Protein AF-A0A950G5H7-F1 (afdb_monomer_lite)

pLDDT: mean 87.02, std 11.78, range [44.0, 97.94]

Sequence (160 aa):
MAGIGFVLRRLSRQDT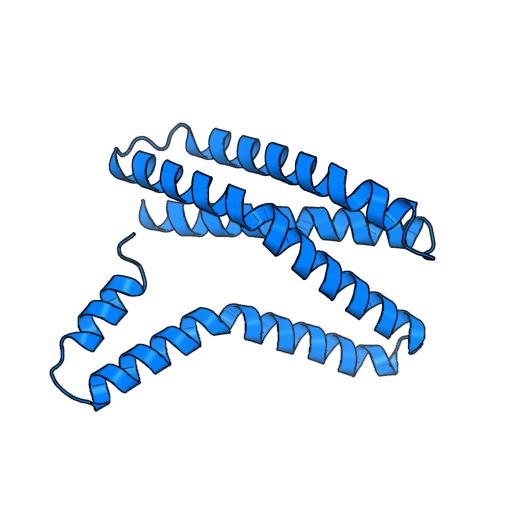LTAGLRAYAHGAIVSSGPWLFTIMSLGTIDLFGRAILDPQELRRFLVVVMYNFAFSLVASGPIVMVITRRLADKIYAKDVAEAPGMFIGSLLLLFTIESALGIPFYGFMTDMQPTERLVAFVGFLIVGGIWVAASFISALKSFG

Secondary structure (DSSP, 8-state):
---HHHHHHHHTTSSSHHHHHHHHHHHHHHHHHHHHHHHHHHHHHHHHHTTTS-HHHHHHHHHHHHHHHHHHHHHHHHHHHHHHHHHHHHHHTT--TTHHHHHHHHHHHHHHHHHHHHHHHHHHS----HHHHHHHHHHHHHHHHHHHHHHHHHHHTTT-

Foldseek 3Di:
DCDLVVV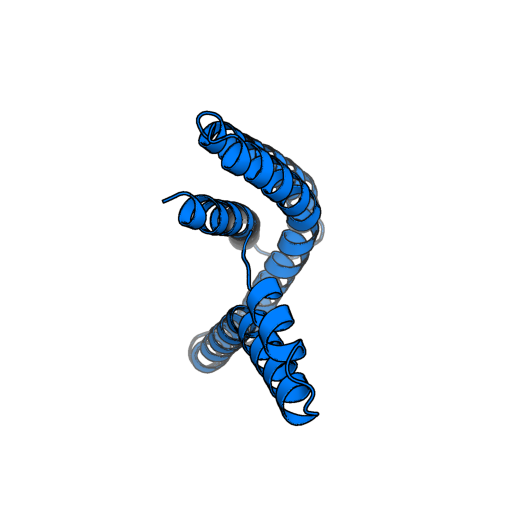LVVLVPPPDPVSPVVSVVVVCCVVCVVVVVVVVVLVVCVVVVVVPDDPVVNVVVSVLLVVLLVVLCVLLVVLLVVLLVVCLVCLVVVNCVCVVVSLVVSLVSSLVSLCVVLCCCLVPVDPDDPVVSVVSSVSSSVSNSCSSVVSSCVSVVVSD

Structure (mmCIF, N/CA/C/O backbone):
data_AF-A0A950G5H7-F1
#
_entry.id   AF-A0A950G5H7-F1
#
loop_
_atom_site.group_PDB
_atom_site.id
_atom_site.type_symbol
_atom_site.label_atom_id
_atom_site.label_alt_id
_atom_site.label_comp_id
_atom_site.label_asym_id
_atom_site.label_entity_id
_atom_site.label_seq_id
_atom_site.pdbx_PDB_ins_code
_atom_site.Cartn_x
_atom_site.Cartn_y
_atom_site.Cartn_z
_atom_site.occupancy
_atom_site.B_iso_or_equiv
_atom_site.auth_seq_id
_atom_site.auth_comp_id
_atom_site.auth_asym_id
_atom_site.auth_atom_id
_atom_site.pdbx_PDB_model_num
ATOM 1 N N . MET A 1 1 ? -10.681 -0.752 20.080 1.00 47.34 1 MET A N 1
ATOM 2 C CA . MET A 1 1 ? -9.199 -0.755 20.029 1.00 47.34 1 MET A CA 1
ATOM 3 C C . MET A 1 1 ? -8.596 -0.682 21.434 1.00 47.34 1 MET A C 1
ATOM 5 O O . MET A 1 1 ? -8.144 0.375 21.861 1.00 47.34 1 MET A O 1
ATOM 9 N N . ALA A 1 2 ? -8.518 -1.809 22.145 1.00 44.00 2 ALA A N 1
ATOM 10 C CA . ALA A 1 2 ? -7.530 -1.957 23.216 1.00 44.00 2 ALA A CA 1
ATOM 11 C C . ALA A 1 2 ? -6.173 -2.299 22.568 1.00 44.00 2 ALA A C 1
ATOM 13 O O . ALA A 1 2 ? -5.699 -3.425 22.633 1.00 44.00 2 ALA A O 1
ATOM 14 N N . GLY A 1 3 ? -5.630 -1.353 21.795 1.00 54.75 3 GLY A N 1
ATOM 15 C CA . GLY A 1 3 ? -4.387 -1.533 21.041 1.00 54.75 3 GLY A CA 1
ATOM 16 C C . GLY A 1 3 ? -3.140 -1.270 21.885 1.00 54.75 3 GLY A C 1
ATOM 17 O O . GLY A 1 3 ? -3.225 -1.018 23.085 1.00 54.75 3 GLY A O 1
ATOM 18 N N . ILE A 1 4 ? -1.983 -1.246 21.218 1.00 58.25 4 ILE A N 1
ATOM 19 C CA . ILE A 1 4 ? -0.635 -0.963 21.753 1.00 58.25 4 ILE A CA 1
ATOM 20 C C . ILE A 1 4 ? -0.634 0.239 22.721 1.00 58.25 4 ILE A C 1
ATOM 22 O O . ILE A 1 4 ? 0.077 0.228 23.719 1.00 58.25 4 ILE A O 1
ATOM 26 N N . GLY A 1 5 ? -1.500 1.236 22.493 1.00 60.12 5 GLY A N 1
ATOM 27 C CA . GLY A 1 5 ? -1.713 2.380 23.386 1.00 60.12 5 GLY A CA 1
ATOM 28 C C . GLY A 1 5 ? -2.112 2.019 24.825 1.00 60.12 5 GLY A C 1
ATOM 29 O O . GLY A 1 5 ? -1.677 2.696 25.747 1.00 60.12 5 GLY A O 1
ATOM 30 N N . PHE A 1 6 ? -2.862 0.936 25.060 1.00 60.59 6 PHE A N 1
ATOM 31 C CA . PHE A 1 6 ? -3.154 0.434 26.412 1.00 60.59 6 PHE A CA 1
ATOM 32 C C . PHE A 1 6 ? -1.920 -0.184 27.078 1.00 60.59 6 PHE A C 1
ATOM 34 O O . PHE A 1 6 ? -1.707 0.018 28.272 1.00 60.59 6 PHE A O 1
ATOM 41 N N . VAL A 1 7 ? -1.091 -0.901 26.314 1.00 64.44 7 VAL A N 1
ATOM 42 C CA . VAL A 1 7 ? 0.167 -1.492 26.800 1.00 64.44 7 VAL A CA 1
ATOM 43 C C . VAL A 1 7 ? 1.185 -0.392 27.105 1.00 64.44 7 VAL A C 1
ATOM 45 O O . VAL A 1 7 ? 1.769 -0.387 28.185 1.00 64.44 7 VAL A O 1
ATOM 48 N N . LEU A 1 8 ? 1.309 0.601 26.220 1.00 60.38 8 LEU A N 1
ATOM 49 C CA . LEU A 1 8 ? 2.118 1.805 26.421 1.00 60.38 8 LEU A CA 1
ATOM 50 C C . LEU A 1 8 ? 1.637 2.609 27.632 1.00 60.38 8 LEU A C 1
ATOM 52 O O . LEU A 1 8 ? 2.446 2.984 28.475 1.00 60.38 8 LEU A O 1
ATOM 56 N N . ARG A 1 9 ? 0.321 2.808 27.782 1.00 63.84 9 ARG A N 1
ATOM 57 C CA . ARG A 1 9 ? -0.269 3.508 28.934 1.00 63.84 9 ARG A CA 1
ATOM 58 C C . ARG A 1 9 ? -0.082 2.740 30.243 1.00 63.84 9 ARG A C 1
ATOM 60 O O . ARG A 1 9 ? 0.056 3.371 31.284 1.00 63.84 9 ARG A O 1
ATOM 67 N N . ARG A 1 10 ? -0.060 1.402 30.210 1.00 65.19 10 ARG A N 1
ATOM 68 C CA . ARG A 1 10 ? 0.215 0.545 31.377 1.00 65.19 10 ARG A CA 1
ATOM 69 C C . ARG A 1 10 ? 1.696 0.563 31.766 1.00 65.19 10 ARG A C 1
ATOM 71 O O . ARG A 1 10 ? 1.986 0.657 32.952 1.00 65.19 10 ARG A O 1
ATOM 78 N N . LEU A 1 11 ? 2.609 0.510 30.793 1.00 61.47 11 LEU A N 1
ATOM 79 C CA . LEU A 1 11 ? 4.059 0.615 31.012 1.00 61.47 11 LEU A CA 1
ATOM 80 C C . LEU A 1 11 ? 4.450 2.014 31.508 1.00 61.47 11 LEU A C 1
ATOM 82 O O . LEU A 1 11 ? 5.174 2.129 32.486 1.00 61.47 11 LEU A O 1
ATOM 86 N N . SER A 1 12 ? 3.894 3.073 30.917 1.00 59.28 12 SER A N 1
ATOM 87 C CA . SER A 1 12 ? 4.137 4.465 31.328 1.00 59.28 12 SER A CA 1
ATOM 88 C C . SER A 1 12 ? 3.575 4.816 32.711 1.00 59.28 12 SER A C 1
ATOM 90 O O . SER A 1 12 ? 3.890 5.879 33.233 1.00 59.28 12 SER A O 1
ATOM 92 N N . ARG A 1 13 ? 2.716 3.968 33.290 1.00 63.59 13 ARG A N 1
ATOM 93 C CA . ARG A 1 13 ? 2.110 4.175 34.614 1.00 63.59 13 ARG A CA 1
ATOM 94 C C . ARG A 1 13 ? 2.987 3.693 35.772 1.00 63.59 13 ARG A C 1
ATOM 96 O O . ARG A 1 13 ? 2.576 3.815 36.919 1.00 63.59 13 ARG A O 1
ATOM 103 N N . GLN A 1 14 ? 4.133 3.084 35.479 1.00 63.88 14 GLN A N 1
ATOM 104 C CA . GLN A 1 14 ? 5.135 2.751 36.484 1.00 63.88 14 GLN A CA 1
ATOM 105 C C . GLN A 1 14 ? 6.034 3.982 36.664 1.00 63.88 14 GLN A C 1
ATOM 107 O O . GLN A 1 14 ? 6.675 4.396 35.701 1.00 63.88 14 GLN A O 1
ATOM 112 N N . ASP A 1 15 ? 6.091 4.548 37.874 1.00 62.12 15 ASP A N 1
ATOM 113 C CA . ASP A 1 15 ? 6.860 5.759 38.231 1.00 62.12 15 ASP A CA 1
ATOM 114 C C . ASP A 1 15 ? 8.385 5.521 38.250 1.00 62.12 15 ASP A C 1
ATOM 116 O O . ASP A 1 15 ? 9.089 5.811 39.214 1.00 62.12 15 ASP A O 1
ATOM 120 N N . THR A 1 16 ? 8.926 4.938 37.179 1.00 73.94 16 THR A N 1
ATOM 121 C CA . THR A 1 16 ? 10.361 4.700 37.007 1.00 73.94 16 THR A CA 1
ATOM 122 C C . THR A 1 16 ? 10.800 5.143 35.615 1.00 73.94 16 THR A C 1
ATOM 124 O O . THR A 1 16 ? 10.151 4.844 34.612 1.00 73.94 16 THR A O 1
ATOM 127 N N . LEU A 1 17 ? 11.950 5.819 35.534 1.00 70.19 17 LEU A N 1
ATOM 128 C CA . LEU A 1 17 ? 12.589 6.205 34.265 1.00 70.19 17 LEU A CA 1
ATOM 129 C C . LEU A 1 17 ? 12.771 5.005 33.315 1.00 70.19 17 LEU A C 1
ATOM 131 O O . LEU A 1 17 ? 12.628 5.128 32.098 1.00 70.19 17 LEU A O 1
ATOM 135 N N . THR A 1 18 ? 13.024 3.819 33.872 1.00 76.75 18 THR A N 1
ATOM 136 C CA . THR A 1 18 ? 13.178 2.563 33.127 1.00 76.75 18 THR A CA 1
ATOM 137 C C . THR A 1 18 ? 11.875 2.076 32.495 1.00 76.75 18 THR A C 1
ATOM 139 O O . THR A 1 18 ? 11.913 1.467 31.425 1.00 76.75 18 THR A O 1
ATOM 142 N N . ALA A 1 19 ? 10.718 2.358 33.095 1.00 69.06 19 ALA A N 1
ATOM 143 C CA . ALA A 1 19 ? 9.428 1.989 32.528 1.00 69.06 19 ALA A CA 1
ATOM 144 C C . ALA A 1 19 ? 9.037 2.861 31.328 1.00 69.06 19 ALA A C 1
ATOM 146 O O . ALA A 1 19 ? 8.530 2.337 30.333 1.00 69.06 19 ALA A O 1
ATOM 147 N N . GLY A 1 20 ? 9.368 4.156 31.370 1.00 69.88 20 GLY A N 1
ATOM 148 C CA . GLY A 1 20 ? 9.268 5.039 30.206 1.00 69.88 20 GLY A CA 1
ATOM 149 C C . GLY A 1 20 ? 10.128 4.539 29.041 1.00 69.88 20 GLY A C 1
ATOM 150 O O . GLY A 1 20 ? 9.635 4.386 27.924 1.00 69.88 20 GLY A O 1
ATOM 151 N N . LEU A 1 21 ? 11.388 4.180 29.311 1.00 78.00 21 LEU A N 1
ATOM 152 C CA . LEU A 1 21 ? 12.311 3.668 28.291 1.00 78.00 21 LEU A CA 1
ATOM 153 C C . LEU A 1 21 ? 11.825 2.345 27.666 1.00 78.00 21 LEU A C 1
ATOM 155 O O . LEU A 1 21 ? 11.874 2.172 26.449 1.00 78.00 21 LEU A O 1
ATOM 159 N N . ARG A 1 22 ? 11.289 1.429 28.485 1.00 76.00 22 ARG A N 1
ATOM 160 C CA . ARG A 1 22 ? 10.691 0.163 28.021 1.00 76.00 22 ARG A CA 1
ATOM 161 C C . ARG A 1 22 ? 9.441 0.381 27.173 1.00 76.00 22 ARG A C 1
ATOM 163 O O . ARG A 1 22 ? 9.265 -0.322 26.181 1.00 76.00 22 ARG A O 1
ATOM 170 N N . ALA A 1 23 ? 8.592 1.347 27.532 1.00 74.31 23 ALA A N 1
ATOM 171 C CA . ALA A 1 23 ? 7.425 1.711 26.732 1.00 74.31 23 ALA A CA 1
ATOM 172 C C . ALA A 1 23 ? 7.846 2.221 25.344 1.00 74.31 23 ALA A C 1
ATOM 174 O O . ALA A 1 23 ? 7.342 1.728 24.337 1.00 74.31 23 ALA A O 1
ATOM 175 N N . TYR A 1 24 ? 8.821 3.133 25.280 1.00 77.19 24 TYR A N 1
ATOM 176 C CA . TYR A 1 24 ? 9.354 3.640 24.012 1.00 77.19 24 TYR A CA 1
ATOM 177 C C . TYR A 1 24 ? 9.991 2.542 23.159 1.00 77.19 24 TYR A C 1
ATOM 179 O O . TYR A 1 24 ? 9.683 2.449 21.973 1.00 77.19 24 TYR A O 1
ATOM 187 N N . ALA A 1 25 ? 10.819 1.676 23.750 1.00 79.88 25 ALA A N 1
ATOM 188 C CA . ALA A 1 25 ? 11.442 0.566 23.033 1.00 79.88 25 ALA A CA 1
ATOM 189 C C . ALA A 1 25 ? 10.397 -0.403 22.450 1.00 79.88 25 ALA A C 1
ATOM 191 O O . ALA A 1 25 ? 10.476 -0.769 21.278 1.00 79.88 25 ALA A O 1
ATOM 192 N N . HIS A 1 26 ? 9.369 -0.765 23.227 1.00 77.44 26 HIS A N 1
ATOM 193 C CA . HIS A 1 26 ? 8.265 -1.585 22.723 1.00 77.44 26 HIS A CA 1
ATOM 194 C C . HIS A 1 26 ? 7.479 -0.890 21.608 1.00 77.44 26 HIS A C 1
ATOM 196 O O . HIS A 1 26 ? 7.161 -1.527 20.605 1.00 77.44 26 HIS A O 1
ATOM 202 N N . GLY A 1 27 ? 7.185 0.404 21.757 1.00 75.62 27 GLY A N 1
ATOM 203 C CA . GLY A 1 27 ? 6.519 1.194 20.723 1.00 75.62 27 GLY A CA 1
ATOM 204 C C . GLY A 1 27 ? 7.319 1.222 19.421 1.00 75.62 27 GLY A C 1
ATOM 205 O O . GLY A 1 27 ? 6.753 0.965 18.363 1.00 75.62 27 GLY A O 1
ATOM 206 N N . ALA A 1 28 ? 8.632 1.447 19.516 1.00 76.19 28 ALA A N 1
ATOM 207 C CA . ALA A 1 28 ? 9.540 1.493 18.377 1.00 76.19 28 ALA A CA 1
ATOM 208 C C . ALA A 1 28 ? 9.643 0.145 17.650 1.00 76.19 28 ALA A C 1
ATOM 210 O O . ALA A 1 28 ? 9.587 0.115 16.426 1.00 76.19 28 ALA A O 1
ATOM 211 N N . ILE A 1 29 ? 9.748 -0.976 18.371 1.00 80.62 29 ILE A N 1
ATOM 212 C CA . ILE A 1 29 ? 9.827 -2.309 17.748 1.00 80.62 29 ILE A CA 1
ATOM 213 C C . ILE A 1 29 ? 8.520 -2.650 17.026 1.00 80.62 29 ILE A C 1
ATOM 215 O O . ILE A 1 29 ? 8.544 -3.124 15.892 1.00 80.62 29 ILE A O 1
ATOM 219 N N . VAL A 1 30 ? 7.373 -2.386 17.657 1.00 76.56 30 VAL A N 1
ATOM 220 C CA . VAL A 1 30 ? 6.065 -2.704 17.068 1.00 76.56 30 VAL A CA 1
ATOM 221 C C . VAL A 1 30 ? 5.763 -1.811 15.861 1.00 76.56 30 VAL A C 1
ATOM 223 O O . VAL A 1 30 ? 5.221 -2.304 14.874 1.00 76.56 30 VAL A O 1
ATOM 226 N N . SER A 1 31 ? 6.131 -0.525 15.901 1.00 75.31 31 SER A N 1
ATOM 227 C CA . SER A 1 31 ? 5.934 0.384 14.765 1.00 75.31 31 SER A CA 1
ATOM 228 C C . SER A 1 31 ? 6.920 0.132 13.622 1.00 75.31 31 SER A C 1
ATOM 230 O O . SER A 1 31 ? 6.533 0.223 12.460 1.00 75.31 31 SER A O 1
ATOM 232 N N . SER A 1 32 ? 8.175 -0.209 13.932 1.00 78.50 32 SER A N 1
ATOM 233 C CA . SER A 1 32 ? 9.243 -0.390 12.936 1.00 78.50 32 SER A CA 1
ATOM 234 C C . SER A 1 32 ? 9.270 -1.791 12.330 1.00 78.50 32 SER A C 1
ATOM 236 O O . SER A 1 32 ? 9.869 -1.976 11.275 1.00 78.50 32 SER A O 1
ATOM 238 N N . GLY A 1 33 ? 8.627 -2.776 12.966 1.00 77.94 33 GLY A N 1
ATOM 239 C CA . GLY A 1 33 ? 8.632 -4.177 12.538 1.00 77.94 33 GLY A CA 1
ATOM 240 C C . GLY A 1 33 ? 8.284 -4.372 11.057 1.00 77.94 33 GLY A C 1
ATOM 241 O O . GLY A 1 33 ? 9.117 -4.905 10.324 1.00 77.94 33 GLY A O 1
ATOM 242 N N . PRO A 1 34 ? 7.119 -3.901 10.572 1.00 79.31 34 PRO A N 1
ATOM 243 C CA . PRO A 1 34 ? 6.751 -4.027 9.160 1.00 79.31 34 PRO A CA 1
ATOM 244 C C . PRO A 1 34 ? 7.765 -3.372 8.211 1.00 79.31 34 PRO A C 1
ATOM 246 O O . PRO A 1 34 ? 8.107 -3.942 7.178 1.00 79.31 34 PRO A O 1
ATOM 249 N N . TRP A 1 35 ? 8.305 -2.209 8.588 1.00 81.19 35 TRP A N 1
ATOM 250 C CA . TRP A 1 35 ? 9.292 -1.481 7.786 1.00 81.19 35 TRP A CA 1
ATOM 251 C C . TRP A 1 35 ? 10.639 -2.200 7.716 1.00 81.19 35 TRP A C 1
ATOM 253 O O . TRP A 1 35 ? 11.273 -2.205 6.662 1.00 81.19 35 TRP A O 1
ATOM 263 N N . LEU A 1 36 ? 11.055 -2.857 8.802 1.00 83.81 36 LEU A N 1
ATOM 264 C CA . LEU A 1 36 ? 12.272 -3.662 8.822 1.00 83.81 36 LEU A CA 1
ATOM 265 C C . LEU A 1 36 ? 12.168 -4.837 7.844 1.00 83.81 36 LEU A C 1
ATOM 267 O O . LEU A 1 36 ? 13.110 -5.086 7.097 1.00 83.81 36 LEU A O 1
ATOM 271 N N . PHE A 1 37 ? 11.014 -5.511 7.782 1.00 85.62 37 PHE A N 1
ATOM 272 C CA . PHE A 1 37 ? 10.781 -6.562 6.788 1.00 85.62 37 PHE A CA 1
ATOM 273 C C . PHE A 1 37 ? 10.862 -6.035 5.353 1.00 85.62 37 PHE A C 1
ATOM 275 O O . PHE A 1 37 ? 11.455 -6.705 4.507 1.00 85.62 37 PHE A O 1
ATOM 282 N N . THR A 1 38 ? 10.351 -4.834 5.074 1.00 86.88 38 THR A N 1
ATOM 283 C CA . THR A 1 38 ? 10.493 -4.202 3.753 1.00 86.88 38 THR A CA 1
ATOM 284 C C . THR A 1 38 ? 11.958 -3.933 3.412 1.00 86.88 38 THR A C 1
ATOM 286 O O . THR A 1 38 ? 12.401 -4.291 2.322 1.00 86.88 38 THR A O 1
ATOM 289 N N . ILE A 1 39 ? 12.734 -3.368 4.344 1.00 89.06 39 ILE A N 1
ATOM 290 C CA . ILE A 1 39 ? 14.168 -3.099 4.146 1.00 89.06 39 ILE A CA 1
ATOM 291 C C . ILE A 1 39 ? 14.933 -4.403 3.903 1.00 89.06 39 ILE A C 1
ATOM 293 O O . ILE A 1 39 ? 15.716 -4.481 2.961 1.00 89.06 39 ILE A O 1
ATOM 297 N N . MET A 1 40 ? 14.684 -5.440 4.707 1.00 92.44 40 MET A N 1
ATOM 298 C CA . MET A 1 40 ? 15.315 -6.748 4.514 1.00 92.44 40 MET A CA 1
ATOM 299 C C . MET A 1 40 ? 14.932 -7.372 3.169 1.00 92.44 40 MET A C 1
ATOM 301 O O . MET A 1 40 ? 15.794 -7.924 2.490 1.00 92.44 40 MET A O 1
ATOM 305 N N . SER A 1 41 ? 13.667 -7.258 2.758 1.00 90.56 41 SER A N 1
ATOM 306 C CA . SER A 1 41 ? 13.189 -7.794 1.478 1.00 90.56 41 SER A CA 1
ATOM 307 C C . SER A 1 41 ? 13.862 -7.090 0.301 1.00 90.56 41 SER A C 1
ATOM 309 O O . SER A 1 41 ? 14.428 -7.751 -0.565 1.00 90.56 41 SER A O 1
ATOM 311 N N . LEU A 1 42 ? 13.877 -5.753 0.298 1.00 91.81 42 LEU A N 1
ATOM 312 C CA . LEU A 1 42 ? 14.533 -4.964 -0.747 1.00 91.81 42 LEU A CA 1
ATOM 313 C C . LEU A 1 42 ? 16.051 -5.167 -0.759 1.00 91.81 42 LEU A C 1
ATOM 315 O O . LEU A 1 42 ? 16.630 -5.298 -1.831 1.00 91.81 42 LEU A O 1
ATOM 319 N N . GLY A 1 43 ? 16.690 -5.252 0.411 1.00 93.12 43 GLY A N 1
ATOM 320 C CA . GLY A 1 43 ? 18.122 -5.533 0.522 1.00 93.12 43 GLY A CA 1
ATOM 321 C C . GLY A 1 43 ? 18.490 -6.930 0.021 1.00 93.12 43 GLY A C 1
ATOM 322 O O . GLY A 1 43 ? 19.515 -7.102 -0.629 1.00 93.12 43 GLY A O 1
ATOM 323 N N . THR A 1 44 ? 17.626 -7.920 0.255 1.00 93.12 44 THR A N 1
ATOM 324 C CA . THR A 1 44 ? 17.794 -9.278 -0.283 1.00 93.12 44 THR A CA 1
ATOM 325 C C . THR A 1 44 ? 17.658 -9.275 -1.805 1.00 93.12 44 THR A C 1
ATOM 327 O O . THR A 1 44 ? 18.495 -9.851 -2.496 1.00 93.12 44 THR A O 1
ATOM 330 N N . ILE A 1 45 ? 16.648 -8.581 -2.341 1.00 93.19 45 ILE A N 1
ATOM 331 C CA . ILE A 1 45 ? 16.467 -8.438 -3.792 1.00 93.19 45 ILE A CA 1
ATOM 332 C C . ILE A 1 45 ? 17.665 -7.723 -4.426 1.00 93.19 45 ILE A C 1
ATOM 334 O O . ILE A 1 45 ? 18.134 -8.164 -5.467 1.00 93.19 45 ILE A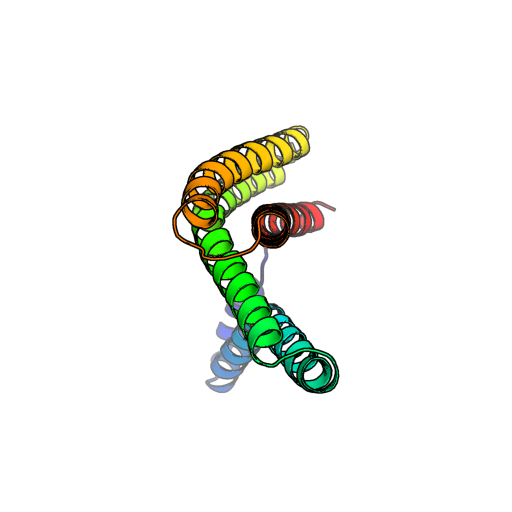 O 1
ATOM 338 N N . ASP A 1 46 ? 18.195 -6.669 -3.805 1.00 93.06 46 ASP A N 1
ATOM 339 C CA . ASP A 1 46 ? 19.399 -5.985 -4.288 1.00 93.06 46 ASP A CA 1
ATOM 340 C C . ASP A 1 46 ? 20.626 -6.913 -4.267 1.00 93.06 46 ASP A C 1
ATOM 342 O O . ASP A 1 46 ? 21.328 -7.032 -5.270 1.00 93.06 46 ASP A O 1
ATOM 346 N N . LEU A 1 47 ? 20.855 -7.636 -3.164 1.00 93.88 47 LEU A N 1
ATOM 347 C CA . LEU A 1 47 ? 22.009 -8.525 -3.012 1.00 93.88 47 LEU A CA 1
ATOM 348 C C . LEU A 1 47 ? 22.033 -9.639 -4.067 1.00 93.88 47 LEU A C 1
ATOM 350 O O . LEU A 1 47 ? 23.057 -9.846 -4.717 1.00 93.88 47 LEU A O 1
ATOM 354 N N . PHE A 1 48 ? 20.918 -10.352 -4.240 1.00 93.19 48 PHE A N 1
ATOM 355 C CA . PHE A 1 48 ? 20.826 -11.442 -5.214 1.00 93.19 48 PHE A CA 1
ATOM 356 C C . PHE A 1 48 ? 20.626 -10.928 -6.643 1.00 93.19 48 PHE A C 1
ATOM 358 O O . PHE A 1 48 ? 21.155 -11.509 -7.589 1.00 93.19 48 PHE A O 1
ATOM 365 N N . GLY A 1 49 ? 19.910 -9.816 -6.808 1.00 90.31 49 GLY A N 1
ATOM 366 C CA . GLY A 1 49 ? 19.625 -9.209 -8.104 1.00 90.31 49 GLY A CA 1
ATOM 367 C C . GLY A 1 49 ? 20.884 -8.750 -8.828 1.00 90.31 49 GLY A C 1
ATOM 368 O O . GLY A 1 49 ? 20.981 -8.947 -10.034 1.00 90.31 49 GLY A O 1
ATOM 369 N N . ARG A 1 50 ? 21.894 -8.242 -8.106 1.00 92.25 50 ARG A N 1
ATOM 370 C CA . ARG A 1 50 ? 23.190 -7.839 -8.689 1.00 92.25 50 ARG A CA 1
ATOM 371 C C . ARG A 1 50 ? 23.930 -8.969 -9.408 1.00 92.25 50 ARG A C 1
ATOM 373 O O . ARG A 1 50 ? 24.775 -8.685 -10.248 1.00 92.25 50 ARG A O 1
ATOM 380 N N . ALA A 1 51 ? 23.654 -10.227 -9.062 1.00 91.31 51 ALA A N 1
ATOM 381 C CA . ALA A 1 51 ? 24.282 -11.386 -9.692 1.00 91.31 51 ALA A CA 1
ATOM 382 C C . ALA A 1 51 ? 23.538 -11.876 -10.948 1.00 91.31 51 ALA A C 1
ATOM 384 O O . ALA A 1 51 ? 24.096 -12.668 -11.703 1.00 91.31 51 ALA A O 1
ATOM 385 N N . ILE A 1 52 ? 22.286 -11.450 -11.151 1.00 92.12 52 ILE A N 1
ATOM 386 C CA . ILE A 1 52 ? 21.376 -12.007 -12.166 1.00 92.12 52 ILE A CA 1
ATOM 387 C C . ILE A 1 52 ? 20.972 -10.952 -13.206 1.00 92.12 52 ILE A C 1
ATOM 389 O O . ILE A 1 52 ? 20.835 -11.279 -14.381 1.00 92.12 52 ILE A O 1
ATOM 393 N N . LEU A 1 53 ? 20.757 -9.708 -12.777 1.00 90.94 53 LEU A N 1
ATOM 394 C CA . LEU A 1 53 ? 20.170 -8.629 -13.573 1.00 90.94 53 LEU A CA 1
ATOM 395 C C . LEU A 1 53 ? 21.210 -7.577 -13.959 1.00 90.94 53 LEU A C 1
ATOM 397 O O . LEU A 1 53 ? 22.183 -7.353 -13.235 1.00 90.94 53 LEU A O 1
ATOM 401 N N . ASP A 1 54 ? 20.949 -6.867 -15.059 1.00 93.31 54 ASP A N 1
ATOM 402 C CA . ASP A 1 54 ? 21.718 -5.671 -15.393 1.00 93.31 54 ASP A CA 1
ATOM 403 C C . ASP A 1 54 ? 21.527 -4.589 -14.304 1.00 93.31 54 ASP A C 1
ATOM 405 O O . ASP A 1 54 ? 20.408 -4.404 -13.798 1.00 93.31 54 ASP A O 1
ATOM 409 N N . PRO A 1 55 ? 22.579 -3.833 -13.926 1.00 90.75 55 PRO A N 1
ATOM 410 C CA . PRO A 1 55 ? 22.475 -2.803 -12.895 1.00 90.75 55 PRO A CA 1
ATOM 411 C C . PRO A 1 55 ? 21.378 -1.761 -13.152 1.00 90.75 55 PRO A C 1
ATOM 413 O O . PRO A 1 55 ? 20.796 -1.241 -12.195 1.00 90.75 55 PRO A O 1
ATOM 416 N N . GLN A 1 56 ? 21.077 -1.438 -14.415 1.00 90.31 56 GLN A N 1
ATOM 417 C CA . GLN A 1 56 ? 20.024 -0.477 -14.745 1.00 90.31 56 GLN A CA 1
ATOM 418 C C . GLN A 1 56 ? 18.627 -1.053 -14.506 1.00 90.31 56 GLN A C 1
ATOM 420 O O . GLN A 1 56 ? 17.765 -0.352 -13.969 1.00 90.31 56 GLN A O 1
ATOM 425 N N . GLU A 1 57 ? 18.409 -2.322 -14.850 1.00 90.75 57 GLU A N 1
ATOM 426 C CA . GLU A 1 57 ? 17.136 -3.020 -14.639 1.00 90.75 57 GLU A CA 1
ATOM 427 C C . GLU A 1 57 ? 16.843 -3.194 -13.149 1.00 90.75 57 GLU A C 1
ATOM 429 O O . GLU A 1 57 ? 15.753 -2.850 -12.683 1.00 90.75 57 GLU A O 1
ATOM 434 N N . LEU A 1 58 ? 17.843 -3.628 -12.373 1.00 92.69 58 LEU A N 1
ATOM 435 C CA . LEU A 1 58 ? 17.717 -3.758 -10.922 1.00 92.69 58 LEU A CA 1
ATOM 436 C C . LEU A 1 58 ? 17.377 -2.412 -10.273 1.00 92.69 58 LEU A C 1
ATOM 438 O O . LEU A 1 58 ? 16.461 -2.317 -9.453 1.00 92.69 58 LEU A O 1
ATOM 442 N N . ARG A 1 59 ? 18.078 -1.341 -10.667 1.00 92.38 59 ARG A N 1
ATOM 443 C CA . ARG A 1 59 ? 17.817 0.002 -10.140 1.00 92.38 59 ARG A CA 1
ATOM 444 C C . ARG A 1 59 ? 16.415 0.483 -10.499 1.00 92.38 59 ARG A C 1
ATOM 446 O O . ARG A 1 59 ? 15.734 1.046 -9.644 1.00 92.38 59 ARG A O 1
ATOM 453 N N . ARG A 1 60 ? 15.974 0.253 -11.738 1.00 91.88 60 ARG A N 1
ATOM 454 C CA . ARG A 1 60 ? 14.626 0.604 -12.197 1.00 91.88 60 ARG A CA 1
ATOM 455 C C . ARG A 1 60 ? 13.563 -0.116 -11.372 1.00 91.88 60 ARG A C 1
ATOM 457 O O . ARG A 1 60 ? 12.641 0.539 -10.894 1.00 91.88 60 ARG A O 1
ATOM 464 N N . PHE A 1 61 ? 13.723 -1.418 -11.140 1.00 92.12 61 PHE A N 1
ATOM 465 C CA . PHE A 1 61 ? 12.815 -2.197 -10.299 1.00 92.12 61 PHE A CA 1
ATOM 466 C C . PHE A 1 61 ? 12.703 -1.614 -8.883 1.00 92.12 61 PHE A C 1
ATOM 468 O O . PHE A 1 61 ? 11.598 -1.335 -8.417 1.00 92.12 61 PHE A O 1
ATOM 475 N N . LEU A 1 62 ? 13.834 -1.362 -8.215 1.00 93.81 62 LEU A N 1
ATOM 476 C CA . LEU A 1 62 ? 13.840 -0.808 -6.855 1.00 93.81 62 LEU A CA 1
ATOM 477 C C . LEU A 1 62 ? 13.156 0.565 -6.790 1.00 93.81 62 LEU A C 1
ATOM 479 O O . LEU A 1 62 ? 12.393 0.834 -5.861 1.00 93.81 62 LEU A O 1
ATOM 483 N N . VAL A 1 63 ? 13.389 1.417 -7.792 1.00 93.19 63 VAL A N 1
ATOM 484 C CA . VAL A 1 63 ? 12.758 2.740 -7.893 1.00 93.19 63 VAL A CA 1
ATOM 485 C C . VAL A 1 63 ? 11.244 2.620 -8.078 1.00 93.19 63 VAL A C 1
ATOM 487 O O . VAL A 1 63 ? 10.499 3.300 -7.374 1.00 93.19 63 VAL A O 1
ATOM 490 N N . VAL A 1 64 ? 10.773 1.732 -8.958 1.00 94.81 64 VAL A N 1
ATOM 491 C CA . VAL A 1 64 ? 9.335 1.477 -9.158 1.00 94.81 64 VAL A CA 1
ATOM 492 C C . VAL A 1 64 ? 8.675 1.025 -7.859 1.00 94.81 64 VAL A C 1
ATOM 494 O O . VAL A 1 64 ? 7.642 1.571 -7.472 1.00 94.81 64 VAL A O 1
ATOM 497 N N . VAL A 1 65 ? 9.284 0.070 -7.150 1.00 94.12 65 VAL A N 1
ATOM 498 C CA . VAL A 1 65 ? 8.753 -0.404 -5.866 1.00 94.12 65 VAL A CA 1
ATOM 499 C C . VAL A 1 65 ? 8.697 0.742 -4.856 1.00 94.12 65 VAL A C 1
ATOM 501 O O . VAL A 1 65 ? 7.669 0.931 -4.208 1.00 94.12 65 VAL A O 1
ATOM 504 N N . MET A 1 66 ? 9.752 1.554 -4.761 1.00 93.38 66 MET A N 1
ATOM 505 C CA . MET A 1 66 ? 9.795 2.694 -3.845 1.00 93.38 66 MET A CA 1
ATOM 506 C C . MET A 1 66 ? 8.674 3.707 -4.121 1.00 93.38 66 MET A C 1
ATOM 508 O O . MET A 1 66 ? 7.974 4.105 -3.189 1.00 93.38 66 MET A O 1
ATOM 512 N N . TYR A 1 67 ? 8.460 4.092 -5.383 1.00 93.88 67 TYR A N 1
ATOM 513 C CA . TYR A 1 67 ? 7.396 5.034 -5.748 1.00 93.88 67 TYR A CA 1
ATOM 514 C C . TYR A 1 67 ? 5.995 4.443 -5.570 1.00 93.88 67 TYR A C 1
ATOM 516 O O . TYR A 1 67 ? 5.113 5.139 -5.069 1.00 93.88 67 TYR A O 1
ATOM 524 N N . ASN A 1 68 ? 5.793 3.161 -5.886 1.00 95.69 68 ASN A N 1
ATOM 525 C CA . ASN A 1 68 ? 4.524 2.480 -5.624 1.00 95.69 68 ASN A CA 1
ATOM 526 C C . ASN A 1 68 ? 4.171 2.489 -4.138 1.00 95.69 68 ASN A C 1
ATOM 528 O O . ASN A 1 68 ? 3.042 2.818 -3.771 1.00 95.69 68 ASN A O 1
ATOM 532 N N . PHE A 1 69 ? 5.133 2.177 -3.270 1.00 93.88 69 PHE A N 1
ATOM 533 C CA . PHE A 1 69 ? 4.932 2.257 -1.825 1.00 93.88 69 PHE A CA 1
ATOM 534 C C . PHE A 1 69 ? 4.642 3.690 -1.371 1.00 93.88 69 PHE A C 1
ATOM 536 O O . PHE A 1 69 ? 3.696 3.904 -0.618 1.00 93.88 69 PHE A O 1
ATOM 543 N N . ALA A 1 70 ? 5.410 4.673 -1.844 1.00 94.12 70 ALA A N 1
ATOM 544 C CA . ALA A 1 70 ? 5.238 6.066 -1.442 1.00 94.12 70 ALA A CA 1
ATOM 545 C C . ALA A 1 70 ? 3.855 6.615 -1.827 1.00 94.12 70 ALA A C 1
ATOM 547 O O . ALA A 1 70 ? 3.132 7.127 -0.970 1.00 94.12 70 ALA A O 1
ATOM 548 N N . PHE A 1 71 ? 3.455 6.475 -3.094 1.00 95.56 71 PHE A N 1
ATOM 549 C CA . PHE A 1 71 ? 2.164 6.980 -3.555 1.00 95.56 71 PHE A CA 1
ATOM 550 C C . PHE A 1 71 ? 0.990 6.226 -2.933 1.00 95.56 71 PHE A C 1
ATOM 552 O O . PHE A 1 71 ? 0.000 6.860 -2.573 1.00 95.56 71 PHE A O 1
ATOM 559 N N . SER A 1 72 ? 1.098 4.905 -2.747 1.00 96.12 72 SER A N 1
ATOM 560 C CA . SER A 1 72 ? -0.022 4.108 -2.226 1.00 96.12 72 SER A CA 1
ATOM 561 C C . SER A 1 72 ? -0.242 4.415 -0.755 1.00 96.12 72 SER A C 1
ATOM 563 O O . SER A 1 72 ? -1.381 4.513 -0.312 1.00 96.12 72 SER A O 1
ATOM 565 N N . LEU A 1 73 ? 0.828 4.656 0.008 1.00 93.38 73 LEU A N 1
ATOM 566 C CA . LEU A 1 73 ? 0.731 5.054 1.409 1.00 93.38 73 LEU A CA 1
ATOM 567 C C . LEU A 1 73 ? 0.037 6.415 1.561 1.00 93.38 73 LEU A C 1
ATOM 569 O O . LEU A 1 73 ? -0.833 6.578 2.416 1.00 93.38 73 LEU A O 1
ATOM 573 N N . VAL A 1 74 ? 0.385 7.382 0.706 1.00 95.75 74 VAL A N 1
ATOM 574 C CA . VAL A 1 74 ? -0.233 8.716 0.709 1.00 95.75 74 VAL A CA 1
ATOM 575 C C . VAL A 1 74 ? -1.697 8.653 0.264 1.00 95.75 74 VAL A C 1
ATOM 577 O O . VAL A 1 74 ? -2.555 9.238 0.924 1.00 95.75 74 VAL A O 1
ATOM 580 N N . ALA A 1 75 ? -2.001 7.924 -0.814 1.00 95.25 75 ALA A N 1
ATOM 581 C CA . ALA A 1 75 ? -3.357 7.800 -1.349 1.00 95.25 75 ALA A CA 1
ATOM 582 C C . ALA A 1 75 ? -4.290 7.026 -0.402 1.00 95.25 75 ALA A C 1
ATOM 584 O O . ALA A 1 75 ? -5.435 7.423 -0.183 1.00 95.25 75 ALA A O 1
ATOM 585 N N . SER A 1 76 ? -3.795 5.939 0.196 1.00 95.31 76 SER A N 1
ATOM 586 C CA . SER A 1 76 ? -4.582 5.082 1.089 1.00 95.31 76 SER A CA 1
ATOM 587 C C . SER A 1 76 ? -4.793 5.676 2.482 1.00 95.31 76 SER A C 1
ATOM 589 O O . SER A 1 76 ? -5.814 5.388 3.107 1.00 95.31 76 SER A O 1
ATOM 591 N N . GLY A 1 77 ? -3.888 6.534 2.967 1.00 93.56 77 GLY A N 1
ATOM 592 C CA . GLY A 1 77 ? -3.905 7.066 4.334 1.00 93.56 77 GLY A CA 1
ATOM 593 C C . GLY A 1 77 ? -5.252 7.658 4.783 1.00 93.56 77 GLY A C 1
ATOM 594 O O . GLY A 1 77 ? -5.811 7.181 5.776 1.00 93.56 77 GLY A O 1
ATOM 595 N N . PRO A 1 78 ? -5.821 8.651 4.070 1.00 94.44 78 PRO A N 1
ATOM 596 C CA . PRO A 1 78 ? -7.112 9.241 4.433 1.00 94.44 78 PRO A CA 1
ATOM 597 C C . PRO A 1 78 ? -8.262 8.223 4.436 1.00 94.44 78 PRO A C 1
ATOM 599 O O . PRO A 1 78 ? -9.099 8.231 5.338 1.00 94.44 78 PRO A O 1
ATOM 602 N N . ILE A 1 79 ? -8.280 7.313 3.458 1.00 94.31 79 ILE A N 1
ATOM 603 C CA . ILE A 1 79 ? -9.328 6.294 3.305 1.00 94.31 79 ILE A CA 1
ATOM 604 C C . ILE A 1 79 ? -9.274 5.312 4.473 1.00 94.31 79 ILE A C 1
ATOM 606 O O . ILE A 1 79 ? -10.285 5.073 5.136 1.00 94.31 79 ILE A O 1
ATOM 610 N N . VAL A 1 80 ? -8.082 4.782 4.764 1.00 93.50 80 VAL A N 1
ATOM 611 C CA . VAL A 1 80 ? -7.857 3.847 5.869 1.00 93.50 80 VAL A CA 1
ATOM 612 C C . VAL A 1 80 ? -8.213 4.505 7.204 1.00 93.50 80 VAL A C 1
ATOM 614 O O . VAL A 1 80 ? -8.843 3.874 8.054 1.00 93.50 80 VAL A O 1
ATOM 617 N N . MET A 1 81 ? -7.893 5.787 7.393 1.00 92.62 81 MET A N 1
ATOM 618 C CA . MET A 1 81 ? -8.238 6.514 8.617 1.00 92.62 81 MET A CA 1
ATOM 619 C C . MET A 1 81 ? -9.757 6.596 8.839 1.00 92.62 81 MET A C 1
ATOM 621 O O . MET A 1 81 ? -10.246 6.270 9.922 1.00 92.62 81 MET A O 1
ATOM 625 N N . VAL A 1 82 ? -10.519 6.983 7.813 1.00 93.81 82 VAL A N 1
ATOM 626 C CA . VAL A 1 82 ? -11.982 7.096 7.910 1.00 93.81 82 VAL A CA 1
ATOM 627 C C . VAL A 1 82 ? -12.629 5.722 8.087 1.00 93.81 82 VAL A C 1
ATOM 629 O O . VAL A 1 82 ? -13.501 5.549 8.945 1.00 93.81 82 VAL A O 1
ATOM 632 N N . ILE A 1 83 ? -12.197 4.723 7.313 1.00 92.31 83 ILE A N 1
ATOM 633 C CA . ILE A 1 83 ? -12.844 3.412 7.333 1.00 92.31 83 ILE A CA 1
ATOM 634 C C . ILE A 1 83 ? -12.574 2.652 8.625 1.00 92.31 83 ILE A C 1
ATOM 636 O O . ILE A 1 83 ? -13.490 2.042 9.171 1.00 92.31 83 ILE A O 1
ATOM 640 N N . THR A 1 84 ? -11.357 2.734 9.166 1.00 91.19 84 THR A N 1
ATOM 641 C CA . THR A 1 84 ? -11.022 2.090 10.442 1.00 91.19 84 THR A CA 1
ATOM 642 C C . THR A 1 84 ? -11.798 2.714 11.595 1.00 91.19 84 THR A C 1
ATOM 644 O O . THR A 1 84 ? -12.241 1.987 12.486 1.00 91.19 84 THR A O 1
ATOM 647 N N . ARG A 1 85 ? -12.047 4.033 11.558 1.00 91.81 85 ARG A N 1
ATOM 648 C CA . ARG A 1 85 ? -12.916 4.706 12.531 1.00 91.81 85 ARG A CA 1
ATOM 649 C C . ARG A 1 85 ? -14.352 4.194 12.449 1.00 91.81 85 ARG A C 1
ATOM 651 O O . ARG A 1 85 ? -14.887 3.761 13.466 1.00 91.81 85 ARG A O 1
ATOM 658 N N . ARG A 1 86 ? -14.945 4.184 11.251 1.00 91.75 86 ARG A N 1
ATOM 659 C CA . ARG A 1 86 ? -16.319 3.699 11.041 1.00 91.75 86 ARG A CA 1
ATOM 660 C C . ARG A 1 86 ? -16.463 2.220 11.405 1.00 91.75 86 ARG A C 1
ATOM 662 O O . ARG A 1 86 ? -17.449 1.828 12.022 1.00 91.75 86 ARG A O 1
ATOM 669 N N . LEU A 1 87 ? -15.473 1.404 11.053 1.00 92.12 87 LEU A N 1
ATOM 670 C CA . LEU A 1 87 ? -15.457 -0.019 11.373 1.00 92.12 87 LEU A CA 1
ATOM 671 C C . LEU A 1 87 ? -15.378 -0.238 12.888 1.00 92.12 87 LEU A C 1
ATOM 673 O O . LEU A 1 87 ? -16.086 -1.090 13.412 1.00 92.12 87 LEU A O 1
ATOM 677 N N . ALA A 1 88 ? -14.585 0.563 13.606 1.00 89.75 88 ALA A N 1
ATOM 678 C CA . ALA A 1 88 ? -14.528 0.508 15.064 1.00 89.75 88 ALA A CA 1
ATOM 679 C C . ALA A 1 88 ? -15.881 0.838 15.721 1.00 89.75 88 ALA A C 1
ATOM 681 O O . ALA A 1 88 ? -16.245 0.181 16.695 1.00 89.75 88 ALA A O 1
ATOM 682 N N . ASP A 1 89 ? -16.633 1.803 15.183 1.00 91.25 89 ASP A N 1
ATOM 683 C CA . ASP A 1 89 ? -17.968 2.150 15.692 1.00 91.25 89 ASP A CA 1
ATOM 684 C C . ASP A 1 89 ? -18.981 1.013 15.458 1.00 91.25 89 ASP A C 1
ATOM 686 O O . ASP A 1 89 ? -19.734 0.656 16.364 1.00 91.25 89 ASP A O 1
ATOM 690 N N . LYS A 1 90 ? -18.946 0.371 14.284 1.00 91.31 90 LYS A N 1
ATOM 691 C CA . LYS A 1 90 ? -19.775 -0.808 13.969 1.00 91.31 90 LYS A CA 1
ATOM 692 C C . LYS A 1 90 ? -19.422 -2.031 14.828 1.00 91.31 90 LYS A C 1
ATOM 694 O O . LYS A 1 90 ? -20.313 -2.693 15.359 1.00 91.31 90 LYS A O 1
ATOM 699 N N . ILE A 1 91 ? -18.128 -2.280 15.052 1.00 90.06 91 ILE A N 1
ATOM 700 C CA . ILE A 1 91 ? -17.632 -3.311 15.981 1.00 90.06 91 ILE A CA 1
ATOM 701 C C . ILE A 1 91 ? -18.138 -3.044 17.405 1.00 90.06 91 ILE A C 1
ATOM 703 O O . ILE A 1 91 ? -18.606 -3.967 18.070 1.00 90.06 91 ILE A O 1
ATOM 707 N N . TYR A 1 92 ? -18.084 -1.792 17.873 1.00 88.88 92 TYR A N 1
ATOM 708 C CA . TYR A 1 92 ? -18.581 -1.412 19.198 1.00 88.88 92 TYR A CA 1
ATOM 709 C C . TYR A 1 92 ? -20.093 -1.643 19.339 1.00 88.88 92 TYR A C 1
ATOM 711 O O . TYR A 1 92 ? -20.544 -2.156 20.362 1.00 88.88 92 TYR A O 1
ATOM 719 N N . ALA A 1 93 ? -20.863 -1.339 18.292 1.00 91.25 93 ALA A N 1
ATOM 720 C CA . ALA A 1 93 ? -22.299 -1.606 18.225 1.00 91.25 93 ALA A CA 1
ATOM 721 C C . ALA A 1 93 ? -22.656 -3.098 18.049 1.00 91.25 93 ALA A C 1
ATOM 723 O O . ALA A 1 93 ? -23.835 -3.441 18.065 1.00 91.25 93 ALA A O 1
ATOM 724 N N . LYS A 1 94 ? -21.661 -3.985 17.888 1.00 88.69 94 LYS A N 1
ATOM 725 C CA . LYS A 1 94 ? -21.822 -5.414 17.561 1.00 88.69 94 LYS A CA 1
ATOM 726 C C . LYS A 1 94 ? -22.619 -5.687 16.279 1.00 88.69 94 LYS A C 1
ATOM 728 O O . LYS A 1 94 ? -23.165 -6.772 16.109 1.00 88.69 94 LYS A O 1
ATOM 733 N N . ASP A 1 95 ? -22.633 -4.726 15.363 1.00 89.44 95 ASP A N 1
ATOM 734 C CA . ASP A 1 95 ? -23.293 -4.819 14.064 1.00 89.44 95 ASP A CA 1
ATOM 735 C C . ASP A 1 95 ? -22.242 -4.694 12.957 1.00 89.44 95 ASP A C 1
ATOM 737 O O . ASP A 1 95 ? -21.914 -3.604 12.496 1.00 89.44 95 ASP A O 1
ATOM 741 N N . VAL A 1 96 ? -21.665 -5.826 12.553 1.00 88.56 96 VAL A N 1
ATOM 742 C CA . VAL A 1 96 ? -20.621 -5.891 11.514 1.00 88.56 96 VAL A CA 1
ATOM 743 C C . VAL A 1 96 ? -21.140 -6.434 10.181 1.00 88.56 96 VAL A C 1
ATOM 745 O O . VAL A 1 96 ? -20.343 -6.766 9.305 1.00 88.56 96 VAL A O 1
ATOM 748 N N . ALA A 1 97 ? -22.463 -6.496 9.989 1.00 91.31 97 ALA A N 1
ATOM 749 C CA . ALA A 1 97 ? -23.071 -7.008 8.758 1.00 91.31 97 ALA A CA 1
ATOM 750 C C . ALA A 1 97 ? -22.636 -6.210 7.512 1.00 91.31 97 ALA A C 1
ATOM 752 O O . ALA A 1 97 ? -22.434 -6.774 6.439 1.00 91.31 97 ALA A O 1
ATOM 753 N N . GLU A 1 98 ? -22.416 -4.902 7.670 1.00 91.38 98 GLU A N 1
ATOM 754 C CA . GLU A 1 98 ? -21.946 -4.011 6.603 1.00 91.38 98 GLU A CA 1
ATOM 755 C C . GLU A 1 98 ? -20.428 -4.090 6.342 1.00 91.38 98 GLU A C 1
ATOM 757 O O . GLU A 1 98 ? -19.952 -3.508 5.365 1.00 91.38 98 GLU A O 1
ATOM 762 N N . ALA A 1 99 ? -19.640 -4.784 7.175 1.00 92.12 99 ALA A N 1
ATOM 763 C CA . ALA A 1 99 ? -18.177 -4.765 7.079 1.00 92.12 99 ALA A CA 1
ATOM 764 C C . ALA A 1 99 ? -17.630 -5.240 5.712 1.00 92.12 99 ALA A C 1
ATOM 766 O O . ALA A 1 99 ? -16.734 -4.577 5.184 1.00 92.12 99 ALA A O 1
ATOM 767 N N . PRO A 1 100 ? -18.165 -6.302 5.072 1.00 92.75 100 PRO A N 1
ATOM 768 C CA . PRO A 1 100 ? -17.741 -6.684 3.723 1.00 92.75 100 PRO A CA 1
ATOM 769 C C . PRO A 1 100 ? -18.050 -5.606 2.673 1.00 92.75 100 PRO A C 1
ATOM 771 O O . PRO A 1 100 ? -17.220 -5.326 1.809 1.00 92.75 100 PRO A O 1
ATOM 774 N N . GLY A 1 101 ? -19.212 -4.950 2.770 1.00 94.75 101 GLY A N 1
ATOM 775 C CA . GLY A 1 101 ? -19.587 -3.854 1.870 1.00 94.75 101 GLY A CA 1
ATOM 776 C C . GLY A 1 101 ? -18.684 -2.633 2.044 1.00 94.75 101 GLY A C 1
ATOM 777 O O . GLY A 1 101 ? -18.233 -2.040 1.067 1.00 94.75 101 GLY A O 1
ATOM 778 N N . MET A 1 102 ? -18.341 -2.309 3.292 1.00 94.94 102 MET A N 1
ATOM 779 C CA . MET A 1 102 ? -17.364 -1.273 3.627 1.00 94.94 102 MET A CA 1
ATOM 780 C C . MET A 1 102 ? -15.979 -1.574 3.041 1.00 94.94 102 MET A C 1
ATOM 782 O O . MET A 1 102 ? -15.317 -0.661 2.546 1.00 94.94 102 MET A O 1
ATOM 786 N N . PHE A 1 103 ? -15.546 -2.836 3.070 1.00 95.69 103 PHE A N 1
ATOM 787 C CA . PHE A 1 103 ? -14.272 -3.262 2.493 1.00 95.69 103 PHE A CA 1
ATOM 788 C C . PHE A 1 103 ? -14.245 -3.070 0.973 1.00 95.69 103 PHE A C 1
ATOM 790 O O . PHE A 1 103 ? -13.361 -2.385 0.459 1.00 95.69 103 PHE A O 1
ATOM 797 N N . ILE A 1 104 ? -15.251 -3.594 0.265 1.00 96.88 104 ILE A N 1
ATOM 798 C CA . ILE A 1 104 ? -15.360 -3.463 -1.196 1.00 96.88 104 ILE A CA 1
ATOM 799 C C . ILE A 1 104 ? -15.461 -1.988 -1.601 1.00 96.88 104 ILE A C 1
ATOM 801 O O . ILE A 1 104 ? -14.752 -1.550 -2.504 1.00 96.88 104 ILE A O 1
ATOM 805 N N . GLY A 1 105 ? -16.287 -1.199 -0.907 1.00 96.81 105 GLY A N 1
ATOM 806 C CA . GLY A 1 105 ? -16.417 0.235 -1.172 1.00 96.81 105 GLY A CA 1
ATOM 807 C C . GLY A 1 105 ? -15.104 0.995 -0.974 1.00 96.81 105 GLY A C 1
ATOM 808 O O . GLY A 1 105 ? -14.774 1.870 -1.772 1.00 96.81 105 GLY A O 1
ATOM 809 N N . SER A 1 106 ? -14.317 0.621 0.039 1.00 96.44 106 SER A N 1
ATOM 810 C CA . SER A 1 106 ? -13.002 1.225 0.288 1.00 96.44 106 SER A CA 1
ATOM 811 C C . SER A 1 106 ? -11.989 0.865 -0.793 1.00 96.44 106 SER A C 1
ATOM 813 O O . SER A 1 106 ? -11.236 1.735 -1.219 1.00 96.44 106 SER A O 1
ATOM 815 N N . LEU A 1 107 ? -11.990 -0.387 -1.264 1.00 97.38 107 LEU A N 1
ATOM 816 C CA . LEU A 1 107 ? -11.147 -0.814 -2.382 1.00 97.38 107 LEU A CA 1
ATOM 817 C C . LEU A 1 107 ? -11.508 -0.081 -3.673 1.00 97.38 107 LEU A C 1
ATOM 819 O O . LEU A 1 107 ? -10.619 0.427 -4.343 1.00 97.38 107 LEU A O 1
ATOM 823 N N . LEU A 1 108 ? -12.797 0.020 -4.007 1.00 97.81 108 LEU A N 1
ATOM 824 C CA . LEU A 1 108 ? -13.246 0.729 -5.209 1.00 97.81 108 LEU A CA 1
ATOM 825 C C . LEU A 1 108 ? -12.860 2.209 -5.170 1.00 97.81 108 LEU A C 1
ATOM 827 O O . LEU A 1 108 ? -12.352 2.742 -6.158 1.00 97.81 108 LEU A O 1
ATOM 831 N N . LEU A 1 109 ? -13.064 2.868 -4.025 1.00 97.56 109 LEU A N 1
ATOM 832 C CA . LEU A 1 109 ? -12.661 4.258 -3.836 1.00 97.56 109 LEU A CA 1
ATOM 833 C C . LEU A 1 109 ? -11.145 4.419 -3.988 1.00 97.56 109 LEU A C 1
ATOM 835 O O . LEU A 1 109 ? -10.694 5.299 -4.722 1.00 97.56 109 LEU A O 1
ATOM 839 N N . LEU A 1 110 ? -10.367 3.552 -3.333 1.00 97.88 110 LEU A N 1
ATOM 840 C CA . LEU A 1 110 ? -8.912 3.586 -3.406 1.00 97.88 110 LEU A CA 1
ATOM 841 C C . LEU A 1 110 ? -8.422 3.359 -4.834 1.00 97.88 110 LEU A C 1
ATOM 843 O O . LEU A 1 110 ? -7.675 4.185 -5.341 1.00 97.88 110 LEU A O 1
ATOM 847 N N . PHE A 1 111 ? -8.885 2.311 -5.512 1.00 97.94 111 PHE A N 1
ATOM 848 C CA . PHE A 1 111 ? -8.470 2.007 -6.881 1.00 97.94 111 PHE A CA 1
ATOM 849 C C . PHE A 1 111 ? -8.874 3.094 -7.869 1.00 97.94 111 PHE A C 1
ATOM 851 O O . PHE A 1 111 ? -8.160 3.315 -8.842 1.00 97.94 111 PHE A O 1
ATOM 858 N N . THR A 1 112 ? -9.971 3.812 -7.625 1.00 97.94 112 THR A N 1
ATOM 859 C CA . THR A 1 112 ? -10.339 4.977 -8.440 1.00 97.94 112 THR A CA 1
ATOM 860 C C . THR A 1 112 ? -9.313 6.099 -8.277 1.00 97.94 112 THR A C 1
ATOM 862 O O . THR A 1 112 ? -8.835 6.645 -9.270 1.00 97.94 112 THR A O 1
ATOM 865 N N . ILE A 1 113 ? -8.931 6.414 -7.037 1.00 97.12 113 ILE A N 1
ATOM 866 C CA . ILE A 1 113 ? -7.930 7.446 -6.732 1.00 97.12 113 ILE A CA 1
ATOM 867 C C . ILE A 1 113 ? -6.548 7.030 -7.247 1.00 97.12 113 ILE A C 1
ATOM 869 O O . ILE A 1 113 ? -5.875 7.810 -7.915 1.00 97.12 113 ILE A O 1
ATOM 873 N N . GLU A 1 114 ? -6.138 5.790 -7.000 1.00 97.38 114 GLU A N 1
ATOM 874 C CA . GLU A 1 114 ? -4.878 5.245 -7.496 1.00 97.38 114 GLU A CA 1
ATOM 875 C C . GLU A 1 114 ? -4.859 5.179 -9.023 1.00 97.38 114 GLU A C 1
ATOM 877 O O . GLU A 1 114 ? -3.853 5.522 -9.625 1.00 97.38 114 GLU A O 1
ATOM 882 N 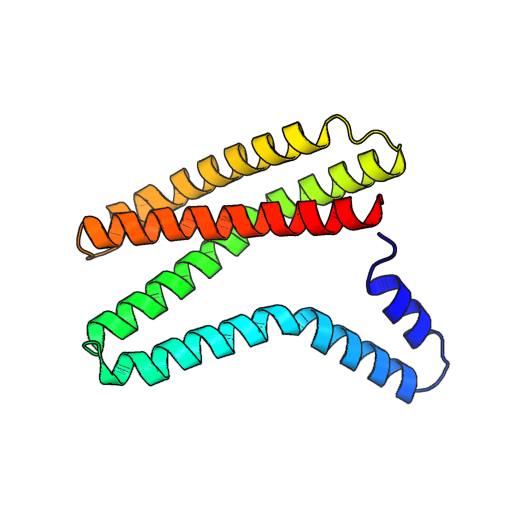N . SER A 1 115 ? -5.962 4.847 -9.691 1.00 96.75 115 SER A N 1
ATOM 883 C CA . SER A 1 115 ? -6.018 4.912 -11.157 1.00 96.75 115 SER A CA 1
ATOM 884 C C . SER A 1 115 ? -5.879 6.348 -11.660 1.00 96.75 115 SER A C 1
ATOM 886 O O . SER A 1 115 ? -5.108 6.599 -12.586 1.00 96.75 115 SER A O 1
ATOM 888 N N . ALA A 1 116 ? -6.555 7.307 -11.020 1.00 96.25 116 ALA A N 1
ATOM 889 C CA . ALA A 1 116 ? -6.460 8.722 -11.371 1.00 96.25 116 ALA A CA 1
ATOM 890 C C . ALA A 1 116 ? -5.037 9.287 -11.203 1.00 96.25 116 ALA A C 1
ATOM 892 O O . ALA A 1 116 ? -4.642 10.168 -11.961 1.00 96.25 116 ALA A O 1
ATOM 893 N N . LEU A 1 117 ? -4.257 8.769 -10.247 1.00 95.25 117 LEU A N 1
ATOM 894 C CA . LEU A 1 117 ? -2.859 9.156 -10.026 1.00 95.25 117 LEU A CA 1
ATOM 895 C C . LEU A 1 117 ? -1.874 8.350 -10.892 1.00 95.25 117 LEU A C 1
ATOM 897 O O . LEU A 1 117 ? -0.934 8.902 -11.460 1.00 95.25 117 LEU A O 1
ATOM 901 N N . GLY A 1 118 ? -2.084 7.042 -10.998 1.00 94.88 118 GLY A N 1
ATOM 902 C CA . GLY A 1 118 ? -1.164 6.089 -11.608 1.00 94.88 118 GLY A CA 1
ATOM 903 C C . GLY A 1 118 ? -1.187 6.109 -13.133 1.00 94.88 118 GLY A C 1
ATOM 904 O O . GLY A 1 118 ? -0.126 6.019 -13.745 1.00 94.88 118 GLY A O 1
ATOM 905 N N . ILE A 1 119 ? -2.358 6.288 -13.758 1.00 94.88 119 ILE A N 1
ATOM 906 C CA . ILE A 1 119 ? -2.478 6.384 -15.223 1.00 94.88 119 ILE A CA 1
ATOM 907 C C . ILE A 1 119 ? -1.648 7.549 -15.784 1.00 94.88 119 ILE A C 1
ATOM 909 O O . ILE A 1 119 ? -0.830 7.294 -16.669 1.00 94.88 119 ILE A O 1
ATOM 913 N N . PRO A 1 120 ? -1.781 8.806 -15.310 1.00 94.75 120 PRO A N 1
ATOM 914 C CA . PRO A 1 120 ? -0.967 9.894 -15.844 1.00 94.75 120 PRO A CA 1
ATOM 915 C C . PRO A 1 120 ? 0.516 9.738 -15.491 1.00 94.75 120 PRO A C 1
ATOM 917 O O . PRO A 1 120 ? 1.368 10.031 -16.328 1.00 94.75 120 PRO A O 1
ATOM 920 N N . PHE A 1 121 ? 0.835 9.229 -14.296 1.00 94.06 121 PHE A N 1
ATOM 921 C CA . PHE A 1 121 ? 2.219 9.006 -13.880 1.00 94.06 121 PHE A CA 1
ATOM 922 C C . PHE A 1 121 ? 2.933 8.004 -14.799 1.00 94.06 121 PHE A C 1
ATOM 924 O O . PHE A 1 121 ? 3.938 8.344 -15.421 1.00 94.06 121 PHE A O 1
ATOM 931 N N . TYR A 1 122 ? 2.382 6.801 -14.969 1.00 93.88 122 TYR A N 1
ATOM 932 C CA . TYR A 1 122 ? 2.976 5.777 -15.833 1.00 93.88 122 TYR A CA 1
ATOM 933 C C . TYR A 1 122 ? 2.790 6.062 -17.329 1.00 93.88 122 TYR A C 1
ATOM 935 O O . TYR A 1 122 ? 3.619 5.657 -18.143 1.00 93.88 122 TYR A O 1
ATOM 943 N N . GLY A 1 123 ? 1.733 6.779 -17.711 1.00 90.12 123 GLY A N 1
ATOM 944 C CA . GLY A 1 123 ? 1.442 7.129 -19.100 1.00 90.12 123 GLY A CA 1
ATOM 945 C C . GLY A 1 123 ? 2.391 8.177 -19.679 1.00 90.12 123 GLY A C 1
ATOM 946 O O . GLY A 1 123 ? 2.867 7.999 -20.801 1.00 90.12 123 GLY A O 1
ATOM 947 N N . PHE A 1 124 ? 2.687 9.235 -18.915 1.00 88.69 124 PHE A N 1
ATOM 948 C CA . PHE A 1 124 ? 3.400 10.414 -19.423 1.00 88.69 124 PHE A CA 1
ATOM 949 C C . PHE A 1 124 ? 4.762 10.665 -18.775 1.00 88.69 124 PHE A C 1
ATOM 951 O O . PHE A 1 124 ? 5.623 11.252 -19.420 1.00 88.69 124 PHE A O 1
ATOM 958 N N . MET A 1 125 ? 4.973 10.247 -17.522 1.00 86.12 125 MET A N 1
ATOM 959 C CA . MET A 1 125 ? 6.169 10.627 -16.756 1.00 86.12 125 MET A CA 1
ATOM 960 C C . MET A 1 125 ? 7.289 9.575 -16.797 1.00 86.12 125 MET A C 1
ATOM 962 O O . MET A 1 125 ? 8.393 9.843 -16.331 1.00 86.12 125 MET A O 1
ATOM 966 N N . THR A 1 126 ? 7.022 8.368 -17.314 1.00 87.81 126 THR A N 1
ATOM 967 C CA . THR A 1 126 ? 7.976 7.245 -17.259 1.00 87.81 126 THR A CA 1
ATOM 968 C C . THR A 1 126 ? 8.436 6.786 -18.640 1.00 87.81 126 THR A C 1
ATOM 970 O O . THR A 1 126 ? 7.622 6.403 -19.476 1.00 87.81 126 THR A O 1
ATOM 973 N N . ASP A 1 127 ? 9.750 6.710 -18.860 1.00 86.62 127 ASP A N 1
ATOM 974 C CA . ASP A 1 127 ? 10.362 6.161 -20.084 1.00 86.62 127 ASP A CA 1
ATOM 975 C C . ASP A 1 127 ? 10.568 4.637 -19.992 1.00 86.62 127 ASP A C 1
ATOM 977 O O . ASP A 1 127 ? 11.666 4.108 -20.152 1.00 86.62 127 ASP A O 1
ATOM 981 N N . MET A 1 128 ? 9.495 3.915 -19.666 1.00 89.25 128 MET A N 1
ATOM 982 C CA . MET A 1 128 ? 9.498 2.454 -19.501 1.00 89.25 128 MET A CA 1
ATOM 983 C C . MET A 1 128 ? 8.800 1.750 -20.668 1.00 89.25 128 MET A C 1
ATOM 985 O O . MET A 1 128 ? 7.955 2.353 -21.336 1.00 89.25 128 MET A O 1
ATOM 989 N N . GLN A 1 129 ? 9.095 0.470 -20.899 1.00 91.81 129 GLN A N 1
ATOM 990 C CA . GLN A 1 129 ? 8.356 -0.325 -21.882 1.00 91.81 129 GLN A CA 1
ATOM 991 C C . GLN A 1 129 ? 6.880 -0.484 -21.465 1.00 91.81 129 GLN A C 1
ATOM 993 O O . GLN A 1 129 ? 6.580 -0.512 -20.268 1.00 91.81 129 GLN A O 1
ATOM 998 N N . PRO A 1 130 ? 5.932 -0.633 -22.412 1.00 90.69 130 PRO A N 1
ATOM 999 C CA . PRO A 1 130 ? 4.505 -0.736 -22.087 1.00 90.69 130 PRO A CA 1
ATOM 1000 C C . PRO A 1 130 ? 4.165 -1.867 -21.106 1.00 90.69 130 PRO A C 1
ATOM 1002 O O . PRO A 1 130 ? 3.300 -1.708 -20.246 1.00 90.69 130 PRO A O 1
ATOM 1005 N N . THR A 1 131 ? 4.874 -2.992 -21.202 1.00 91.81 131 THR A N 1
ATOM 1006 C CA . THR A 1 131 ? 4.740 -4.139 -20.296 1.00 91.81 131 THR A CA 1
ATOM 1007 C C . THR A 1 131 ? 5.187 -3.794 -18.878 1.00 91.81 131 THR A C 1
ATOM 1009 O O . THR A 1 131 ? 4.453 -4.055 -17.928 1.00 91.81 131 THR A O 1
ATOM 1012 N N . GLU A 1 132 ? 6.345 -3.147 -18.725 1.00 91.81 132 GLU A N 1
ATOM 1013 C CA . GLU A 1 132 ? 6.859 -2.701 -17.427 1.00 91.81 132 GLU A CA 1
ATOM 1014 C C . GLU A 1 132 ? 5.915 -1.683 -16.773 1.00 91.81 132 GLU A C 1
ATOM 1016 O O . GLU A 1 132 ? 5.634 -1.794 -15.583 1.00 91.81 132 GLU A O 1
ATOM 1021 N N . ARG A 1 133 ? 5.377 -0.731 -17.551 1.00 94.38 133 ARG A N 1
ATOM 1022 C CA . ARG A 1 133 ? 4.396 0.260 -17.067 1.00 94.38 133 ARG A CA 1
ATOM 1023 C C . ARG A 1 133 ? 3.140 -0.415 -16.530 1.00 94.38 133 ARG A C 1
ATOM 1025 O O . ARG A 1 133 ? 2.662 -0.057 -15.457 1.00 94.38 133 ARG A O 1
ATOM 1032 N N . LEU A 1 134 ? 2.616 -1.403 -17.259 1.00 94.62 134 LEU A N 1
ATOM 1033 C CA . LEU A 1 134 ? 1.427 -2.141 -16.843 1.00 94.62 134 LEU A CA 1
ATOM 1034 C C . LEU A 1 134 ? 1.684 -2.931 -15.555 1.00 94.62 134 LEU A C 1
ATOM 1036 O O . LEU A 1 134 ? 0.879 -2.864 -14.631 1.00 94.62 134 LEU A O 1
ATOM 1040 N N . VAL A 1 135 ? 2.815 -3.638 -15.465 1.00 95.38 135 VAL A N 1
ATOM 1041 C CA . VAL A 1 135 ? 3.191 -4.395 -14.259 1.00 95.38 135 VAL A CA 1
ATOM 1042 C C . VAL A 1 135 ? 3.396 -3.459 -13.069 1.00 95.38 135 VAL A C 1
ATOM 1044 O O . VAL A 1 135 ? 2.909 -3.741 -11.975 1.00 95.38 135 VAL A O 1
ATOM 1047 N N . ALA A 1 136 ? 4.059 -2.321 -13.278 1.00 95.81 136 ALA A N 1
ATOM 1048 C CA . ALA A 1 136 ? 4.263 -1.309 -12.251 1.00 95.81 136 ALA A CA 1
ATOM 1049 C C . ALA A 1 136 ? 2.931 -0.729 -11.750 1.00 95.81 136 ALA A C 1
ATOM 1051 O O . ALA A 1 136 ? 2.727 -0.623 -10.541 1.00 95.81 136 ALA A O 1
ATOM 1052 N N . PHE A 1 137 ? 2.000 -0.431 -12.659 1.00 96.75 137 PHE A N 1
ATOM 1053 C CA . PHE A 1 137 ? 0.665 0.058 -12.326 1.00 96.75 137 PHE A CA 1
ATOM 1054 C C . PHE A 1 137 ? -0.187 -0.987 -11.592 1.00 96.75 137 PHE A C 1
ATOM 1056 O O . PHE A 1 137 ? -0.827 -0.676 -10.592 1.00 96.75 137 PHE A O 1
ATOM 1063 N N . VAL A 1 138 ? -0.165 -2.249 -12.022 1.00 96.81 138 VAL A N 1
ATOM 1064 C CA . VAL A 1 138 ? -0.857 -3.329 -11.300 1.00 96.81 138 VAL A CA 1
ATOM 1065 C C . VAL A 1 138 ? -0.253 -3.511 -9.906 1.00 96.81 138 VAL A C 1
ATOM 1067 O O . VAL A 1 138 ? -0.987 -3.635 -8.928 1.00 96.81 138 VAL A O 1
ATOM 1070 N N . GLY A 1 139 ? 1.076 -3.456 -9.790 1.00 96.44 139 GLY A N 1
ATOM 1071 C CA . GLY A 1 139 ? 1.768 -3.482 -8.504 1.00 96.44 139 GLY A CA 1
ATOM 1072 C C . GLY A 1 139 ? 1.347 -2.333 -7.586 1.00 96.44 139 GLY A C 1
ATOM 1073 O O . GLY A 1 139 ? 1.156 -2.551 -6.393 1.00 96.44 139 GLY A O 1
ATOM 1074 N N . PHE A 1 140 ? 1.141 -1.135 -8.137 1.00 97.56 140 PHE A N 1
ATOM 1075 C CA . PHE A 1 140 ? 0.652 0.025 -7.396 1.00 97.56 140 PHE A CA 1
ATOM 1076 C C . PHE A 1 140 ? -0.717 -0.246 -6.754 1.00 97.56 140 PHE A C 1
ATOM 1078 O O . PHE A 1 140 ? -0.849 -0.113 -5.537 1.00 97.56 140 PHE A O 1
ATOM 1085 N N . LEU A 1 141 ? -1.680 -0.733 -7.546 1.00 97.56 141 LEU A N 1
ATOM 1086 C CA . LEU A 1 141 ? -3.021 -1.093 -7.068 1.00 97.56 141 LEU A CA 1
ATOM 1087 C C . LEU A 1 141 ? -2.981 -2.215 -6.021 1.00 97.56 141 LEU A C 1
ATOM 1089 O O . LEU A 1 141 ? -3.692 -2.176 -5.018 1.00 97.56 141 LEU A O 1
ATOM 1093 N N . ILE A 1 142 ? -2.135 -3.230 -6.224 1.00 97.19 142 ILE A N 1
ATOM 1094 C CA . ILE A 1 142 ? -2.001 -4.345 -5.277 1.00 97.19 142 ILE A CA 1
ATOM 1095 C C . ILE A 1 142 ? -1.516 -3.842 -3.915 1.00 97.19 142 ILE A C 1
ATOM 1097 O O . ILE A 1 142 ? -2.097 -4.206 -2.892 1.00 97.19 142 ILE A O 1
ATOM 1101 N N . VAL A 1 143 ? -0.480 -2.998 -3.885 1.00 95.88 143 VAL A N 1
ATOM 1102 C CA . VAL A 1 143 ? 0.048 -2.447 -2.627 1.00 95.88 143 VAL A CA 1
ATOM 1103 C C . VAL A 1 143 ? -1.020 -1.609 -1.916 1.00 95.88 143 VAL A C 1
ATOM 1105 O O . VAL A 1 143 ? -1.225 -1.787 -0.714 1.00 95.88 143 VAL A O 1
ATOM 1108 N N . GLY A 1 144 ? -1.769 -0.784 -2.654 1.00 96.06 144 GLY A N 1
ATOM 1109 C CA . GLY A 1 144 ? -2.941 -0.072 -2.144 1.00 96.06 144 GLY A CA 1
ATOM 1110 C C . GLY A 1 144 ? -3.964 -0.994 -1.480 1.00 96.06 144 GLY A C 1
ATOM 1111 O O . GLY A 1 144 ? -4.349 -0.809 -0.320 1.00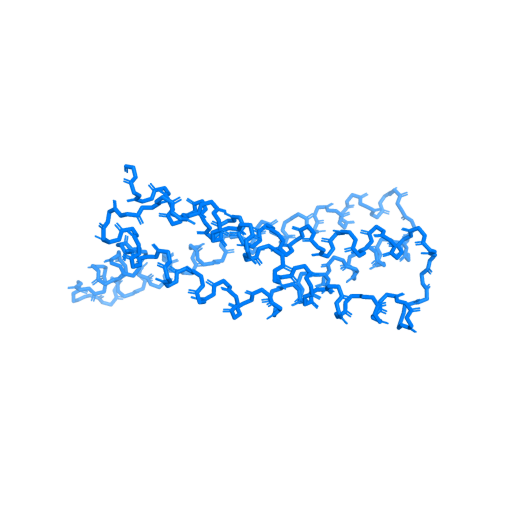 96.06 144 GLY A O 1
ATOM 1112 N N . GLY A 1 145 ? -4.370 -2.042 -2.197 1.00 96.44 145 GLY A N 1
ATOM 1113 C CA . GLY A 1 145 ? -5.321 -3.036 -1.706 1.00 96.44 145 GLY A CA 1
ATOM 1114 C C . GLY A 1 145 ? -4.847 -3.751 -0.438 1.00 96.44 145 GLY A C 1
ATOM 1115 O O . GLY A 1 145 ? -5.654 -4.004 0.462 1.00 96.44 145 GLY A O 1
ATOM 1116 N N . ILE A 1 146 ? -3.541 -4.016 -0.317 1.00 95.00 146 ILE A N 1
ATOM 1117 C CA . ILE A 1 146 ? -2.939 -4.612 0.884 1.00 95.00 146 ILE A CA 1
ATOM 1118 C C . ILE A 1 146 ? -3.122 -3.698 2.101 1.00 95.00 146 ILE A C 1
ATOM 1120 O O . ILE A 1 146 ? -3.468 -4.204 3.170 1.00 95.00 146 ILE A O 1
ATOM 1124 N N . TRP A 1 147 ? -2.965 -2.375 1.966 1.00 94.06 147 TRP A N 1
ATOM 1125 C CA . TRP A 1 147 ? -3.184 -1.442 3.081 1.00 94.06 147 TRP A CA 1
ATOM 1126 C C . TRP A 1 147 ? -4.611 -1.524 3.625 1.00 94.06 147 TRP A C 1
ATOM 1128 O O . TRP A 1 147 ? -4.822 -1.630 4.839 1.00 94.06 147 TRP A O 1
ATOM 1138 N N . VAL A 1 148 ? -5.596 -1.544 2.726 1.00 95.00 148 VAL A N 1
ATOM 1139 C CA . VAL A 1 148 ? -7.009 -1.665 3.100 1.00 95.00 148 VAL A CA 1
ATOM 1140 C C . VAL A 1 148 ? -7.270 -3.028 3.740 1.00 95.00 148 VAL A C 1
ATOM 1142 O O . VAL A 1 148 ? -7.805 -3.084 4.848 1.00 95.00 148 VAL A O 1
ATOM 1145 N N . ALA A 1 149 ? -6.840 -4.123 3.113 1.00 94.50 149 ALA A N 1
ATOM 1146 C CA . ALA A 1 149 ? -7.045 -5.476 3.630 1.00 94.50 149 ALA A CA 1
ATOM 1147 C C . ALA A 1 149 ? -6.416 -5.679 5.015 1.00 94.50 149 ALA A C 1
ATOM 1149 O O . ALA A 1 149 ? -7.086 -6.159 5.933 1.00 94.50 149 ALA A O 1
ATOM 1150 N N . ALA A 1 150 ? -5.167 -5.249 5.202 1.00 91.38 150 ALA A N 1
ATOM 1151 C CA . ALA A 1 150 ? -4.472 -5.342 6.481 1.00 91.38 150 ALA A CA 1
ATOM 1152 C C . ALA A 1 150 ? -5.217 -4.582 7.591 1.00 91.38 150 ALA A C 1
ATOM 1154 O O . ALA A 1 150 ? -5.345 -5.087 8.710 1.00 91.38 150 ALA A O 1
ATOM 1155 N N . SER A 1 151 ? -5.764 -3.400 7.279 1.00 90.12 151 SER A N 1
ATOM 1156 C CA . SER A 1 151 ? -6.535 -2.605 8.241 1.00 90.12 151 SER A CA 1
ATOM 1157 C C . SER A 1 151 ? -7.831 -3.302 8.680 1.00 90.12 151 SER A C 1
ATOM 1159 O O . SER A 1 151 ? -8.132 -3.351 9.876 1.00 90.12 151 SER A O 1
ATOM 1161 N N . PHE A 1 152 ? -8.556 -3.918 7.741 1.00 91.31 152 PHE A N 1
ATOM 1162 C CA . PHE A 1 152 ? -9.798 -4.642 8.018 1.00 91.31 152 PHE A CA 1
ATOM 1163 C C . PHE A 1 152 ? -9.554 -5.924 8.811 1.00 91.31 152 PHE A C 1
ATOM 1165 O O . PHE A 1 152 ? -10.230 -6.158 9.812 1.00 91.31 152 PHE A O 1
ATOM 1172 N N . ILE A 1 153 ? -8.567 -6.730 8.407 1.00 89.38 153 ILE A N 1
ATOM 1173 C CA . ILE A 1 153 ? -8.210 -7.975 9.104 1.00 89.38 153 ILE A CA 1
ATOM 1174 C C . ILE A 1 153 ? -7.799 -7.668 10.547 1.00 89.38 153 ILE A C 1
ATOM 1176 O O . ILE A 1 153 ? -8.257 -8.330 11.478 1.00 89.38 153 ILE A O 1
ATOM 1180 N N . SER A 1 154 ? -6.977 -6.634 10.746 1.00 85.94 154 SER A N 1
ATOM 1181 C CA . SER A 1 154 ? -6.538 -6.204 12.076 1.00 85.94 154 SER A CA 1
ATOM 1182 C C . SER A 1 154 ? -7.713 -5.777 12.965 1.00 85.94 154 SER A C 1
ATOM 1184 O O . SER A 1 154 ? -7.788 -6.170 14.130 1.00 85.94 154 SER A O 1
ATOM 1186 N N . ALA A 1 155 ? -8.672 -5.027 12.414 1.00 84.75 155 ALA A N 1
ATOM 1187 C CA . ALA A 1 155 ? -9.851 -4.586 13.150 1.00 84.75 155 ALA A CA 1
ATOM 1188 C C . ALA A 1 155 ? -10.795 -5.750 13.504 1.00 84.75 155 ALA A C 1
ATOM 1190 O O . ALA A 1 155 ? -11.186 -5.893 14.664 1.00 84.75 155 ALA A O 1
ATOM 1191 N N . LEU A 1 156 ? -11.125 -6.609 12.537 1.00 84.62 156 LEU A N 1
ATOM 1192 C CA . LEU A 1 156 ? -12.077 -7.710 12.723 1.00 84.62 156 LEU A CA 1
ATOM 1193 C C . LEU A 1 156 ? -11.531 -8.832 13.609 1.00 84.62 156 LEU A C 1
ATOM 1195 O O . LEU A 1 156 ? -12.302 -9.455 14.333 1.00 84.62 156 LEU A O 1
ATOM 1199 N N . LYS A 1 157 ? -10.210 -9.047 13.649 1.00 80.31 157 LYS A N 1
ATOM 1200 C CA . LYS A 1 157 ? -9.595 -10.012 14.575 1.00 80.31 157 LYS A CA 1
ATOM 1201 C C . LYS A 1 157 ? -9.892 -9.700 16.048 1.00 80.31 157 LYS A C 1
ATOM 1203 O O . LYS A 1 157 ? -9.855 -10.602 16.870 1.00 80.31 157 LYS A O 1
ATOM 1208 N N . SER A 1 158 ? -10.191 -8.443 16.385 1.00 65.44 158 SER A N 1
ATOM 1209 C CA . SER A 1 158 ? -10.555 -8.037 17.751 1.00 65.44 158 SER A CA 1
ATOM 1210 C C . SER A 1 158 ? -12.033 -8.240 18.111 1.00 65.44 158 SER A C 1
ATOM 1212 O O . SER A 1 158 ? -12.408 -7.998 19.256 1.00 65.44 158 SER A O 1
ATOM 121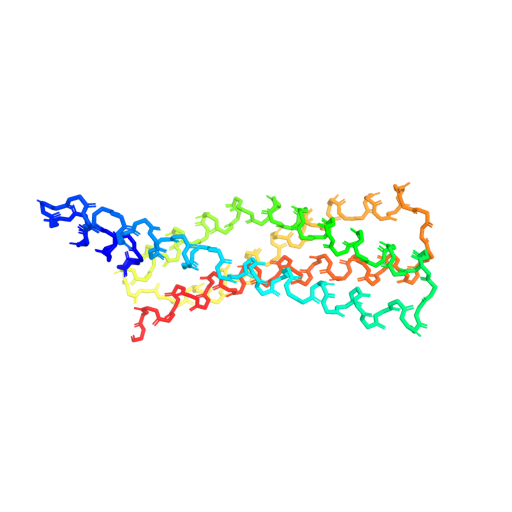4 N N . PHE A 1 159 ? -12.865 -8.635 17.142 1.00 64.62 159 PHE A N 1
ATOM 1215 C CA . PHE A 1 159 ? -14.291 -8.911 17.335 1.00 64.62 159 PHE A CA 1
ATOM 1216 C C . PHE A 1 159 ? -14.569 -10.375 17.722 1.00 64.62 159 PHE A C 1
ATOM 1218 O O . PHE A 1 159 ? -15.628 -10.648 18.285 1.00 64.62 159 PHE A O 1
ATOM 1225 N N . GLY A 1 160 ? -13.639 -11.288 17.414 1.00 54.06 160 GLY A N 1
ATOM 1226 C CA . GLY A 1 160 ? -13.709 -12.713 17.763 1.00 54.06 160 GLY A CA 1
ATOM 1227 C C . GLY A 1 160 ? -13.228 -13.014 19.173 1.00 54.06 160 GLY A C 1
ATOM 1228 O O . GLY A 1 160 ? -12.240 -12.377 19.604 1.00 54.06 160 GLY A O 1
#

Radius of gyration: 19.74 Å; chains: 1; bounding box: 48×23×60 Å